Protein AF-A0A6B3CM93-F1 (afdb_monomer)

Radius of gyration: 13.17 Å; Cα contacts (8 Å, |Δi|>4): 86; chains: 1; bounding box: 30×31×36 Å

Nearest PDB structures (foldseek):
  4atq-assembly1_A  TM=1.006E+00  e=3.392E-09  Paenarthrobacter aurescens TC1
  4atq-assembly3_L  TM=1.006E+00  e=4.740E-09  Paenarthrobacter aurescens TC1
  4atq-assembly2_F  TM=1.006E+00  e=8.094E-09  Paenarthrobacter aurescens TC1
  6j2v-assembly1_A  TM=1.007E+00  e=8.654E-09  Corynebacterium glutamicum ATCC 13032
  7jh3-assembly2_B  TM=9.680E-01  e=1.436E-07  Escherichia coli K-12

Solvent-accessible surface area (backbone atoms only — not comparable to full-atom values): 4455 Å² total; per-residue (Å²): 141,73,93,46,68,35,58,47,48,53,48,51,53,52,52,52,29,70,73,68,76,48,77,72,42,81,35,44,52,85,34,79,44,46,78,46,61,55,26,29,51,53,22,48,61,47,80,94,64,39,74,92,67,67,87,53,56,77,55,69,45,77,43,85,55,96,44,81,96,74,54,135

Sequence (72 aa):
LFNSGAEAVENAVKIARAHTGRQAVVVFDHGYHGRTNLTMALTAKNMPYKHGFGPFAPEVYRVPVAYGYRWP

pLDDT: mean 96.19, std 5.04, range [68.38, 98.81]

Foldseek 3Di:
DDDDQLVVVVVVLVVVCVVPVDNADEEEAQDQRDQPLARLLRHHDCPPRPPPPDDGDPRYHYDYDPDPVPDD

Structure (mmCIF, N/CA/C/O backbone):
data_AF-A0A6B3CM93-F1
#
_entry.id   AF-A0A6B3CM93-F1
#
loop_
_atom_site.group_PDB
_atom_site.id
_atom_site.type_symbol
_atom_site.label_atom_id
_atom_site.label_alt_id
_atom_site.label_comp_id
_atom_site.label_asym_id
_atom_site.label_entity_id
_atom_site.label_seq_id
_atom_site.pdbx_PDB_ins_code
_atom_site.Cartn_x
_atom_site.Cartn_y
_atom_site.Cartn_z
_atom_site.occupancy
_atom_site.B_iso_or_equiv
_atom_site.auth_seq_id
_atom_site.auth_comp_id
_atom_site.auth_asym_id
_atom_site.auth_atom_id
_atom_site.pdbx_PDB_model_num
ATOM 1 N N . LEU A 1 1 ? -1.457 18.08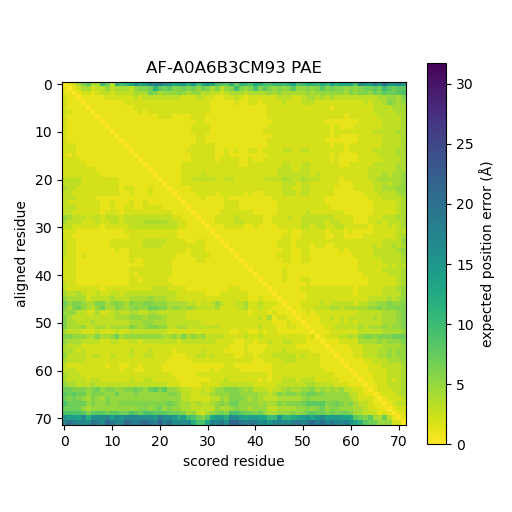7 6.312 1.00 68.38 1 LEU A N 1
ATOM 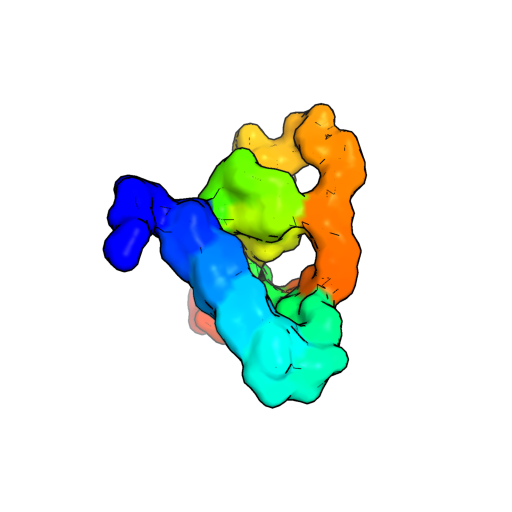2 C CA . LEU A 1 1 ? -0.556 18.114 5.136 1.00 68.38 1 LEU A CA 1
ATOM 3 C C . LEU A 1 1 ? 0.609 17.168 5.396 1.00 68.38 1 LEU A C 1
ATOM 5 O O . LEU A 1 1 ? 0.943 16.974 6.559 1.00 68.38 1 LEU A O 1
ATOM 9 N N . PHE A 1 2 ? 1.159 16.560 4.343 1.00 91.94 2 PHE A N 1
ATOM 10 C CA . PHE A 1 2 ? 2.260 15.585 4.398 1.00 91.94 2 PHE A CA 1
ATOM 11 C C . PHE A 1 2 ? 3.370 16.007 3.429 1.00 91.94 2 PHE A C 1
ATOM 13 O O . PHE A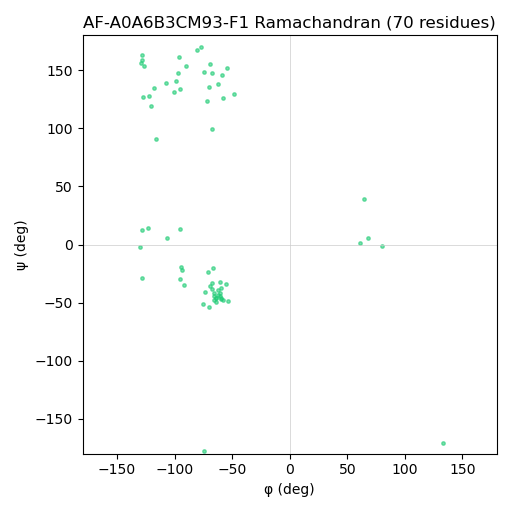 1 2 ? 3.112 16.810 2.533 1.00 91.94 2 PHE A O 1
ATOM 20 N N . ASN A 1 3 ? 4.573 15.460 3.592 1.00 95.25 3 ASN A N 1
ATOM 21 C CA . ASN A 1 3 ? 5.748 15.821 2.797 1.00 95.25 3 ASN A CA 1
ATOM 22 C C . ASN A 1 3 ? 5.963 14.875 1.610 1.00 95.25 3 ASN A C 1
ATOM 24 O O . ASN A 1 3 ? 6.505 15.279 0.585 1.00 95.25 3 ASN A O 1
ATOM 28 N N . SER A 1 4 ? 5.552 13.611 1.738 1.00 97.62 4 SER A N 1
ATOM 29 C CA . SER A 1 4 ? 5.755 12.595 0.703 1.00 97.62 4 SER A CA 1
ATOM 30 C C . SER A 1 4 ? 4.476 11.857 0.318 1.00 97.62 4 SER A C 1
ATOM 32 O O . SER A 1 4 ? 3.522 11.749 1.091 1.00 97.62 4 SER A O 1
ATOM 34 N N . GLY A 1 5 ? 4.489 11.265 -0.880 1.00 97.88 5 GLY A N 1
ATOM 35 C CA . GLY A 1 5 ? 3.424 10.362 -1.315 1.00 97.88 5 GLY A CA 1
ATOM 36 C C . GLY A 1 5 ? 3.280 9.137 -0.405 1.00 97.88 5 GLY A C 1
ATOM 37 O O . GLY A 1 5 ? 2.165 8.679 -0.180 1.00 97.88 5 GLY A O 1
ATOM 38 N N . ALA A 1 6 ? 4.380 8.647 0.180 1.00 98.25 6 ALA A N 1
ATOM 39 C CA . ALA A 1 6 ? 4.322 7.522 1.108 1.00 98.25 6 ALA A CA 1
ATOM 40 C C . ALA A 1 6 ? 3.564 7.894 2.394 1.00 98.25 6 ALA A C 1
ATOM 42 O O . ALA A 1 6 ? 2.632 7.192 2.767 1.00 98.25 6 ALA A O 1
ATOM 43 N N . GLU A 1 7 ? 3.880 9.035 3.015 1.00 98.56 7 GLU A N 1
ATOM 44 C CA . GLU A 1 7 ? 3.158 9.534 4.200 1.00 98.56 7 GLU A CA 1
ATOM 45 C C . GLU A 1 7 ? 1.669 9.780 3.919 1.00 98.56 7 GLU A C 1
ATOM 47 O O . GLU A 1 7 ? 0.818 9.515 4.775 1.00 98.56 7 GLU A O 1
ATOM 52 N N . ALA A 1 8 ? 1.352 10.272 2.716 1.00 98.62 8 ALA A N 1
ATOM 53 C CA . ALA A 1 8 ? -0.025 10.465 2.280 1.00 98.62 8 ALA A CA 1
ATOM 54 C C . ALA A 1 8 ? -0.779 9.128 2.186 1.00 98.62 8 ALA A C 1
ATOM 56 O O . ALA A 1 8 ? -1.887 9.016 2.711 1.00 98.62 8 ALA A O 1
ATOM 57 N N . VAL A 1 9 ? -0.171 8.097 1.587 1.00 98.62 9 VAL A N 1
ATOM 58 C CA . VAL A 1 9 ? -0.768 6.755 1.492 1.00 98.62 9 VAL A CA 1
ATOM 59 C C . VAL A 1 9 ? -0.901 6.102 2.869 1.00 98.62 9 VAL A C 1
ATOM 61 O O . VAL A 1 9 ? -1.946 5.522 3.166 1.00 98.62 9 VAL A O 1
ATOM 64 N N . GLU A 1 10 ? 0.098 6.228 3.746 1.00 98.56 10 GLU A N 1
ATOM 65 C CA . GLU A 1 10 ? -0.004 5.708 5.114 1.00 98.56 10 GLU A CA 1
ATOM 66 C C . GLU A 1 10 ? -1.149 6.364 5.892 1.00 98.56 10 GLU A C 1
ATOM 68 O O . GLU A 1 10 ? -1.911 5.675 6.574 1.00 98.56 10 GLU A O 1
ATOM 73 N N . ASN A 1 11 ? -1.330 7.682 5.752 1.00 98.44 11 ASN A N 1
ATOM 74 C CA . ASN A 1 11 ? -2.460 8.368 6.374 1.00 98.44 11 ASN A CA 1
ATOM 75 C C . ASN A 1 11 ? -3.803 7.965 5.766 1.00 98.44 11 ASN A C 1
ATOM 77 O O . ASN A 1 11 ? -4.761 7.804 6.520 1.00 98.44 11 ASN A O 1
ATOM 81 N N . ALA A 1 12 ? -3.879 7.757 4.450 1.00 98.69 12 ALA A N 1
ATOM 82 C CA . ALA A 1 12 ? -5.097 7.271 3.808 1.00 98.69 12 ALA A CA 1
ATOM 83 C C . ALA A 1 12 ? -5.513 5.900 4.370 1.00 98.69 12 ALA A C 1
ATOM 85 O O . ALA A 1 12 ? -6.662 5.723 4.775 1.00 98.69 12 ALA A O 1
ATOM 86 N N . VAL A 1 13 ? -4.566 4.961 4.492 1.00 98.56 13 VAL A N 1
ATOM 87 C CA . VAL A 1 13 ? -4.818 3.647 5.108 1.00 98.56 13 VAL A CA 1
ATOM 88 C C . VAL A 1 13 ? -5.217 3.796 6.577 1.00 98.56 13 VAL A C 1
ATOM 90 O O . VAL A 1 13 ? -6.174 3.160 7.016 1.00 98.56 13 VAL A O 1
ATOM 93 N N . LYS A 1 14 ? -4.535 4.661 7.339 1.00 98.31 14 LYS A N 1
ATOM 94 C CA . LYS A 1 14 ? -4.861 4.925 8.749 1.00 98.31 14 LYS A CA 1
ATOM 95 C C . LYS A 1 14 ? -6.302 5.412 8.919 1.00 98.31 14 LYS A C 1
ATOM 97 O O . LYS A 1 14 ? -7.020 4.880 9.761 1.00 98.31 14 LYS A O 1
ATOM 102 N N . ILE A 1 15 ? -6.731 6.387 8.116 1.00 98.69 15 ILE A N 1
ATOM 103 C CA . ILE A 1 15 ? -8.091 6.942 8.172 1.00 98.69 15 ILE A CA 1
ATOM 104 C C . ILE A 1 15 ? -9.120 5.885 7.755 1.00 98.69 15 ILE A C 1
ATOM 106 O O . ILE A 1 15 ? -10.117 5.709 8.452 1.00 98.69 15 ILE A O 1
ATOM 110 N N . ALA A 1 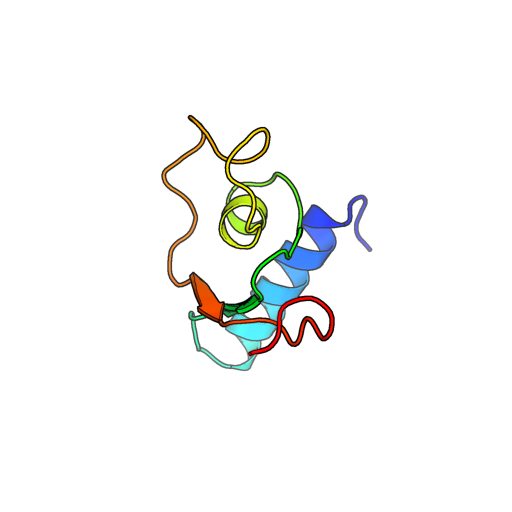16 ? -8.867 5.135 6.677 1.00 98.75 16 ALA A N 1
ATOM 111 C CA . ALA A 1 16 ? -9.770 4.079 6.219 1.00 98.75 16 ALA A CA 1
ATOM 112 C C . ALA A 1 16 ? -9.967 2.982 7.281 1.00 98.75 16 ALA A C 1
ATOM 114 O O . ALA A 1 16 ? -11.100 2.581 7.557 1.00 98.75 16 ALA A O 1
ATOM 115 N N . ARG A 1 17 ? -8.882 2.535 7.928 1.00 98.62 17 ARG A N 1
ATOM 116 C CA . ARG A 1 17 ? -8.938 1.557 9.026 1.00 98.62 17 ARG A CA 1
ATOM 117 C C . ARG A 1 17 ? -9.691 2.106 10.236 1.00 98.62 17 ARG A C 1
ATOM 119 O O . ARG A 1 17 ? -10.560 1.420 10.761 1.00 98.62 17 ARG A O 1
ATOM 126 N N . ALA A 1 18 ? -9.401 3.343 10.645 1.00 98.69 18 ALA A N 1
ATOM 127 C CA . ALA A 1 18 ? -10.069 3.982 11.779 1.00 98.69 18 ALA A CA 1
ATOM 128 C C . ALA A 1 18 ? -11.577 4.165 11.543 1.00 98.69 18 ALA A C 1
ATOM 130 O O . ALA A 1 18 ? -12.369 3.951 12.453 1.00 98.69 18 ALA A O 1
ATOM 131 N N . HIS A 1 19 ? -11.976 4.525 10.322 1.00 98.81 19 HIS A N 1
ATOM 132 C CA . HIS A 1 19 ? -13.380 4.728 9.977 1.00 98.81 19 HIS A CA 1
ATOM 133 C C . HIS A 1 19 ? -14.163 3.413 9.866 1.00 98.81 19 HIS A C 1
ATOM 135 O O . HIS A 1 19 ? -15.307 3.337 10.302 1.00 98.81 19 HIS A O 1
ATOM 141 N N . THR A 1 20 ? -13.563 2.377 9.273 1.00 98.62 20 THR A N 1
ATOM 142 C CA . THR A 1 20 ? -14.272 1.121 8.968 1.00 98.62 20 THR A CA 1
ATOM 143 C C . THR A 1 20 ? -14.128 0.044 10.041 1.00 98.62 20 THR A C 1
ATOM 145 O O . THR A 1 20 ? -14.886 -0.923 10.026 1.00 98.62 20 THR A O 1
ATOM 148 N N . GLY A 1 21 ? -13.122 0.147 10.915 1.00 98.50 21 GLY A N 1
ATOM 149 C CA . GLY A 1 21 ? -12.728 -0.919 11.842 1.00 98.50 21 GLY A CA 1
ATOM 150 C C . GLY A 1 21 ? -12.125 -2.157 11.160 1.00 98.50 21 GLY A C 1
ATOM 151 O O . GLY A 1 21 ? -11.869 -3.157 11.826 1.00 98.50 21 GLY A O 1
ATOM 152 N N . ARG A 1 22 ? -11.900 -2.124 9.837 1.00 98.44 22 ARG A N 1
ATOM 153 C CA . ARG A 1 22 ? -11.366 -3.248 9.049 1.00 98.44 22 ARG A CA 1
ATOM 154 C C . ARG A 1 22 ? -9.873 -3.068 8.810 1.00 98.44 22 ARG A C 1
ATOM 156 O O . ARG A 1 22 ? -9.424 -1.960 8.541 1.00 98.44 22 ARG A O 1
ATOM 163 N N . GLN A 1 23 ? -9.107 -4.155 8.878 1.00 98.12 23 GLN A N 1
ATOM 164 C CA . GLN A 1 23 ? -7.644 -4.107 8.752 1.00 98.12 23 GLN A CA 1
ATOM 165 C C . GLN A 1 23 ? -7.145 -4.297 7.312 1.00 98.12 23 GLN A C 1
ATOM 167 O O . GLN A 1 23 ? -6.152 -3.669 6.928 1.00 98.12 23 GLN A O 1
ATOM 172 N N . ALA A 1 24 ? -7.835 -5.128 6.530 1.00 98.50 24 ALA A N 1
ATOM 173 C CA . ALA A 1 24 ? -7.440 -5.508 5.179 1.00 98.50 24 ALA A CA 1
ATOM 174 C C . ALA A 1 24 ? -7.381 -4.320 4.206 1.00 98.50 24 ALA A C 1
ATOM 176 O O . ALA A 1 24 ? -8.277 -3.475 4.169 1.00 98.50 24 ALA A O 1
ATOM 177 N N . VAL A 1 25 ? -6.338 -4.300 3.376 1.00 98.62 25 VAL A N 1
ATOM 178 C CA . VAL A 1 25 ? -6.151 -3.363 2.263 1.00 98.62 25 VAL A CA 1
ATOM 179 C C . VAL A 1 25 ? -5.995 -4.159 0.972 1.00 98.62 25 VAL A C 1
ATOM 181 O O . VAL A 1 25 ? -5.147 -5.046 0.882 1.00 98.62 25 VAL A O 1
ATOM 184 N N . VAL A 1 26 ? -6.796 -3.826 -0.039 1.00 98.50 26 VAL A N 1
ATOM 185 C CA . VAL A 1 26 ? -6.680 -4.408 -1.382 1.00 98.50 26 VAL A CA 1
ATOM 186 C C . VAL A 1 26 ? -5.828 -3.496 -2.260 1.00 98.50 26 VAL A C 1
ATOM 188 O O . VAL A 1 26 ? -6.031 -2.283 -2.285 1.00 98.50 26 VAL A O 1
ATOM 191 N N . VAL A 1 27 ? -4.877 -4.078 -2.988 1.00 98.31 27 VAL A N 1
ATOM 192 C CA . VAL A 1 27 ? -4.003 -3.381 -3.941 1.00 98.31 27 VAL A CA 1
ATOM 193 C C . VAL A 1 27 ? -3.998 -4.078 -5.291 1.00 98.31 27 VAL A C 1
ATOM 195 O O . VAL A 1 27 ? -4.233 -5.278 -5.386 1.00 98.31 27 VAL A O 1
ATOM 198 N N . PHE A 1 28 ? -3.682 -3.336 -6.343 1.00 97.81 28 PHE A N 1
ATOM 199 C CA . PHE A 1 28 ? -3.619 -3.881 -7.694 1.00 97.81 28 PHE A CA 1
ATOM 200 C C . PHE A 1 28 ? -2.223 -4.400 -8.050 1.00 97.81 28 PHE A C 1
ATOM 202 O O . PHE A 1 28 ? -1.202 -3.928 -7.532 1.00 97.81 28 PHE A O 1
ATOM 209 N N . ASP A 1 29 ? -2.160 -5.356 -8.970 1.00 95.25 29 ASP A N 1
ATOM 210 C CA . ASP A 1 29 ? -0.927 -5.702 -9.670 1.00 95.25 29 ASP A CA 1
ATOM 211 C C . ASP A 1 29 ? -0.298 -4.47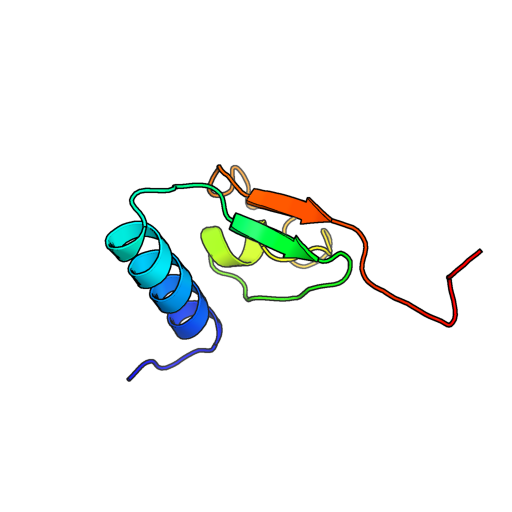8 -10.342 1.00 95.25 29 ASP A C 1
ATOM 213 O O . ASP A 1 29 ? -0.963 -3.503 -10.686 1.00 95.25 29 ASP A O 1
ATOM 217 N N . HIS A 1 30 ? 1.028 -4.514 -10.481 1.00 95.12 30 HIS A N 1
ATOM 218 C CA . HIS A 1 30 ? 1.847 -3.433 -11.044 1.00 95.12 30 HIS A CA 1
ATOM 219 C C . HIS A 1 30 ? 1.813 -2.079 -10.299 1.00 95.12 30 HIS A C 1
ATOM 221 O O . HIS A 1 30 ? 2.533 -1.164 -10.696 1.00 95.12 30 HIS A O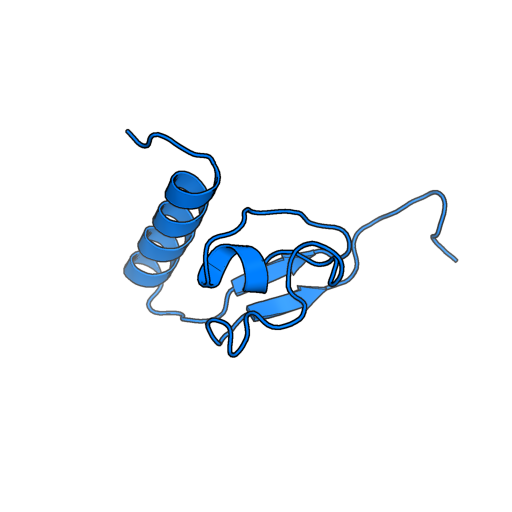 1
ATOM 227 N N . GLY A 1 31 ? 1.075 -1.951 -9.189 1.00 96.62 31 GLY A N 1
ATOM 228 C CA . GLY A 1 31 ? 1.013 -0.725 -8.386 1.00 96.62 31 GLY A CA 1
ATOM 229 C C . GLY A 1 31 ? 2.319 -0.368 -7.655 1.00 96.62 31 GLY A C 1
ATOM 230 O O . GLY A 1 31 ? 3.065 -1.245 -7.203 1.00 96.62 31 GLY A O 1
ATOM 231 N N . TYR A 1 32 ? 2.569 0.937 -7.495 1.00 98.19 32 TYR A N 1
ATOM 232 C CA . TYR A 1 32 ? 3.652 1.516 -6.690 1.00 98.19 32 TYR A CA 1
ATOM 233 C C . TYR A 1 32 ? 3.076 2.551 -5.722 1.00 98.19 32 TYR A C 1
ATOM 235 O O . TYR A 1 32 ? 2.380 3.471 -6.143 1.00 98.19 32 TYR A O 1
ATOM 243 N N . HIS A 1 33 ? 3.379 2.408 -4.431 1.00 98.38 33 HIS A N 1
ATOM 244 C CA . HIS A 1 33 ? 2.753 3.211 -3.374 1.00 98.38 33 HIS A CA 1
ATOM 245 C C . HIS A 1 33 ? 3.747 3.861 -2.406 1.00 98.38 33 HIS A C 1
ATOM 247 O O . HIS A 1 33 ? 3.328 4.598 -1.518 1.00 98.38 33 HIS A O 1
ATOM 253 N N . GLY A 1 34 ? 5.051 3.613 -2.563 1.00 98.00 34 GLY A N 1
ATOM 254 C CA . GLY A 1 34 ? 6.094 4.197 -1.719 1.00 98.00 34 GLY A CA 1
ATOM 255 C C . GLY A 1 34 ? 7.122 3.181 -1.224 1.00 98.00 34 GLY A C 1
ATOM 256 O O . GLY A 1 34 ? 7.175 2.044 -1.693 1.00 98.00 34 GLY A O 1
ATOM 257 N N . ARG A 1 35 ? 7.975 3.636 -0.299 1.00 98.12 35 ARG A N 1
ATOM 258 C CA . ARG A 1 35 ? 9.146 2.903 0.216 1.00 98.12 35 ARG A CA 1
ATOM 259 C C . ARG A 1 35 ? 9.218 2.823 1.748 1.00 98.12 35 ARG A C 1
ATOM 261 O O . ARG A 1 35 ? 10.248 2.454 2.296 1.00 98.12 35 ARG A O 1
ATOM 268 N N . THR A 1 36 ? 8.144 3.171 2.446 1.00 98.31 36 THR A N 1
ATOM 269 C CA . THR A 1 36 ? 7.988 2.869 3.879 1.00 98.31 36 THR A CA 1
ATOM 270 C C . THR A 1 36 ? 7.529 1.420 4.060 1.00 98.31 36 THR A C 1
ATOM 272 O O . THR A 1 36 ? 7.111 0.788 3.092 1.00 98.31 36 THR A O 1
ATOM 275 N N . ASN A 1 37 ? 7.575 0.865 5.277 1.00 98.44 37 ASN A N 1
ATOM 276 C CA . ASN A 1 37 ? 7.226 -0.546 5.507 1.00 98.44 37 ASN A CA 1
ATOM 277 C C . ASN A 1 37 ? 5.828 -0.912 4.963 1.00 98.44 37 ASN A C 1
ATOM 279 O O . ASN A 1 37 ? 5.700 -1.866 4.193 1.00 98.44 37 ASN A O 1
ATOM 283 N N . LEU A 1 38 ? 4.804 -0.107 5.276 1.00 98.31 38 LEU A N 1
ATOM 284 C CA . LEU A 1 38 ? 3.453 -0.312 4.751 1.00 98.31 38 LEU A CA 1
ATOM 285 C C . LEU A 1 38 ? 3.421 -0.136 3.231 1.00 98.31 38 LEU A C 1
ATOM 287 O O . LEU A 1 38 ? 2.917 -0.993 2.512 1.00 98.31 38 LEU A O 1
ATOM 291 N N . THR A 1 39 ? 3.982 0.951 2.708 1.00 98.44 39 THR A N 1
ATOM 292 C CA . THR A 1 39 ? 3.864 1.254 1.275 1.00 98.44 39 THR A CA 1
ATOM 293 C C . THR A 1 39 ? 4.683 0.320 0.373 1.00 98.44 39 THR A C 1
ATOM 295 O O . THR A 1 39 ? 4.294 0.081 -0.774 1.00 98.44 39 THR A O 1
ATOM 298 N N . MET A 1 40 ? 5.744 -0.309 0.890 1.00 98.44 40 MET A N 1
ATOM 299 C CA . MET A 1 40 ? 6.435 -1.433 0.242 1.00 98.44 40 MET A CA 1
ATOM 300 C C . MET A 1 40 ? 5.574 -2.702 0.212 1.00 98.44 40 MET A C 1
ATOM 302 O O . MET A 1 40 ? 5.599 -3.425 -0.786 1.00 98.44 40 MET A O 1
ATOM 306 N N . ALA A 1 41 ? 4.770 -2.956 1.251 1.00 98.19 41 ALA A N 1
ATOM 307 C CA . ALA A 1 41 ? 3.777 -4.034 1.247 1.00 98.19 41 ALA A CA 1
ATOM 308 C C . ALA A 1 41 ? 2.764 -3.837 0.103 1.00 98.19 41 ALA A C 1
ATOM 310 O O . ALA A 1 41 ? 2.504 -4.756 -0.681 1.00 98.19 41 ALA A O 1
ATOM 311 N N . LEU A 1 42 ? 2.270 -2.600 -0.040 1.00 98.44 42 LEU A N 1
ATOM 312 C CA . LEU A 1 42 ? 1.324 -2.192 -1.084 1.00 98.44 42 LEU A CA 1
ATOM 313 C C . LEU A 1 42 ? 1.951 -2.233 -2.492 1.00 98.44 42 LEU A C 1
ATOM 315 O O . LEU A 1 42 ? 1.281 -2.579 -3.467 1.00 98.44 42 LEU A O 1
ATOM 319 N N . THR A 1 43 ? 3.249 -1.952 -2.618 1.00 98.44 43 THR A N 1
ATOM 320 C CA . THR A 1 43 ? 3.980 -1.963 -3.897 1.00 98.44 43 THR A CA 1
ATOM 321 C C . THR A 1 43 ? 4.159 -3.385 -4.449 1.00 98.44 43 THR A C 1
ATOM 323 O O . THR A 1 43 ? 4.506 -4.321 -3.724 1.00 98.44 43 THR A O 1
ATOM 326 N N . ALA A 1 44 ? 3.917 -3.562 -5.753 1.00 97.56 44 ALA A N 1
ATOM 327 C CA . ALA A 1 44 ? 3.969 -4.862 -6.425 1.00 97.56 44 ALA A CA 1
ATOM 328 C C . ALA A 1 44 ? 5.404 -5.350 -6.662 1.00 97.56 44 ALA A C 1
ATOM 330 O O . ALA A 1 44 ? 5.758 -6.482 -6.334 1.00 97.56 44 ALA A O 1
ATOM 331 N N . LYS A 1 45 ? 6.241 -4.492 -7.253 1.00 96.12 45 LYS A N 1
ATOM 332 C CA . LYS A 1 45 ? 7.547 -4.888 -7.787 1.00 96.12 45 LYS A CA 1
ATOM 333 C C . LYS A 1 45 ? 8.545 -5.188 -6.660 1.00 96.12 45 LYS A C 1
ATOM 335 O O . LYS A 1 45 ? 8.822 -4.321 -5.837 1.00 96.12 45 LYS A O 1
ATOM 340 N N . ASN A 1 46 ? 9.111 -6.400 -6.658 1.00 96.00 46 ASN A N 1
ATOM 341 C CA . ASN A 1 46 ? 10.057 -6.844 -5.629 1.00 96.00 46 ASN A CA 1
ATOM 342 C C . ASN A 1 46 ? 11.420 -6.135 -5.714 1.00 96.00 46 ASN A C 1
ATOM 344 O O . ASN A 1 46 ? 11.863 -5.529 -4.748 1.00 96.00 46 ASN A O 1
ATOM 348 N N . MET A 1 47 ? 12.081 -6.158 -6.872 1.00 93.44 47 MET A N 1
ATOM 349 C CA . MET A 1 47 ? 13.358 -5.463 -7.078 1.00 93.44 47 MET A CA 1
ATOM 350 C C . MET A 1 47 ? 13.143 -4.145 -7.831 1.00 93.44 47 MET A C 1
ATOM 352 O O . MET A 1 47 ? 12.477 -4.160 -8.868 1.00 93.44 47 MET A O 1
ATOM 356 N N . PRO A 1 48 ? 13.693 -3.004 -7.373 1.00 94.00 48 PRO A N 1
ATOM 357 C CA . PRO A 1 48 ? 14.613 -2.824 -6.240 1.00 94.00 48 PRO A CA 1
ATOM 358 C C . PRO A 1 48 ? 13.920 -2.432 -4.916 1.00 94.00 48 PRO A C 1
ATOM 360 O O . PRO A 1 48 ? 14.573 -1.919 -4.017 1.00 94.00 48 PRO A O 1
ATOM 363 N N . TYR A 1 49 ? 12.593 -2.554 -4.809 1.00 95.12 49 TYR A N 1
ATOM 364 C CA . TYR A 1 49 ? 11.839 -1.851 -3.762 1.00 95.12 49 TYR A CA 1
ATOM 365 C C . TYR A 1 49 ? 11.587 -2.643 -2.476 1.00 95.12 49 TYR A C 1
ATOM 367 O O . TYR A 1 49 ? 11.303 -2.016 -1.470 1.00 95.12 49 TYR A O 1
ATOM 375 N N . LYS A 1 50 ? 11.630 -3.978 -2.493 1.00 96.00 50 LYS A N 1
ATOM 376 C CA . LYS A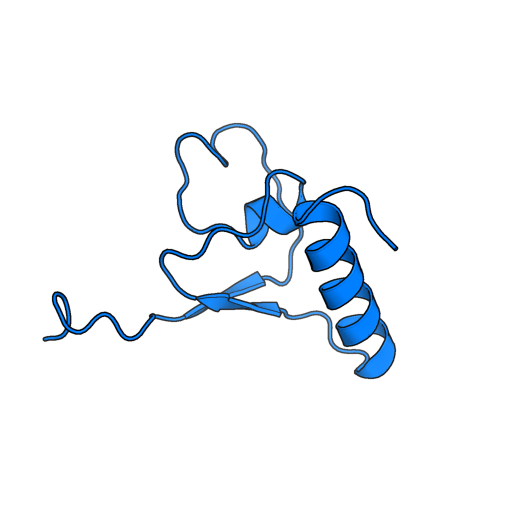 1 50 ? 11.164 -4.844 -1.390 1.00 96.00 50 LYS A CA 1
ATOM 377 C C . LYS A 1 50 ? 12.194 -5.877 -0.938 1.00 96.00 50 LYS A C 1
ATOM 379 O O . LYS A 1 50 ? 12.165 -6.316 0.208 1.00 96.00 50 LYS A O 1
ATOM 384 N N . HIS A 1 51 ? 13.072 -6.312 -1.832 1.00 96.44 51 HIS A N 1
ATOM 385 C CA . HIS A 1 51 ? 14.018 -7.381 -1.532 1.00 96.44 51 HIS A CA 1
ATOM 386 C C . HIS A 1 51 ? 14.904 -7.032 -0.326 1.00 96.44 51 HIS A C 1
ATOM 388 O O . HIS A 1 51 ? 15.536 -5.982 -0.307 1.00 96.44 51 HIS A O 1
ATOM 394 N N . GLY A 1 52 ? 14.929 -7.916 0.676 1.00 96.94 52 GLY A N 1
ATOM 395 C CA . GLY A 1 52 ? 15.721 -7.741 1.898 1.00 96.94 52 GLY A CA 1
ATOM 396 C C . GLY A 1 52 ? 15.114 -6.820 2.967 1.00 96.94 52 GLY A C 1
ATOM 397 O O . GLY A 1 52 ? 15.710 -6.693 4.029 1.00 96.94 52 GLY A O 1
ATOM 398 N N . PHE A 1 53 ? 13.941 -6.212 2.739 1.00 97.38 53 PHE A N 1
ATOM 399 C CA . PHE A 1 53 ? 13.338 -5.237 3.671 1.00 97.38 53 PHE A CA 1
ATOM 400 C C . PHE A 1 53 ? 12.123 -5.755 4.459 1.00 97.38 53 PHE A C 1
ATOM 402 O O . PHE A 1 53 ? 11.471 -4.983 5.160 1.00 97.38 53 PHE A O 1
ATOM 409 N N . GLY A 1 54 ? 11.790 -7.042 4.324 1.00 94.62 54 GLY A N 1
ATOM 410 C CA . GLY A 1 54 ? 10.705 -7.673 5.080 1.00 94.62 54 GLY A CA 1
ATOM 411 C C . GLY A 1 54 ? 11.082 -8.003 6.538 1.00 94.62 54 GLY A C 1
ATOM 412 O O . GLY A 1 54 ? 12.262 -7.960 6.883 1.00 94.62 54 GLY A O 1
ATOM 413 N N . PRO A 1 55 ? 10.104 -8.388 7.384 1.00 96.94 55 PRO A N 1
ATOM 414 C CA . PRO A 1 55 ? 8.686 -8.573 7.063 1.00 96.94 55 PRO A CA 1
ATOM 415 C C . PRO A 1 55 ? 7.929 -7.246 6.895 1.00 96.94 55 PRO A C 1
ATOM 417 O O . PRO A 1 55 ? 8.236 -6.231 7.520 1.00 96.94 55 PRO A O 1
ATOM 420 N N . PHE A 1 56 ? 6.924 -7.257 6.021 1.00 97.88 56 PHE A N 1
ATOM 421 C CA . PHE A 1 56 ? 6.088 -6.089 5.738 1.00 97.88 56 PHE A CA 1
ATOM 422 C C . PHE A 1 56 ? 4.799 -6.098 6.556 1.00 97.88 56 PHE A C 1
ATOM 424 O O . PHE A 1 56 ? 4.375 -7.149 7.038 1.00 97.88 56 PHE A O 1
ATOM 431 N N . ALA A 1 57 ? 4.163 -4.929 6.666 1.00 97.56 57 ALA A N 1
ATOM 432 C CA . ALA A 1 57 ? 2.857 -4.777 7.291 1.00 97.56 57 ALA A CA 1
ATOM 433 C C . ALA A 1 57 ? 1.857 -5.831 6.757 1.00 97.56 57 ALA A C 1
ATOM 435 O O . ALA A 1 57 ? 1.728 -5.973 5.535 1.00 97.56 57 ALA A O 1
ATOM 436 N N . PRO A 1 58 ? 1.162 -6.563 7.648 1.00 97.44 58 PRO A N 1
ATOM 437 C CA . PRO A 1 58 ? 0.218 -7.606 7.257 1.00 97.44 58 PRO A CA 1
ATOM 438 C C . PRO A 1 58 ? -1.088 -7.004 6.712 1.00 97.44 58 PRO A C 1
ATOM 440 O O . PRO A 1 58 ? -1.249 -5.780 6.646 1.00 97.44 58 PRO A O 1
ATOM 443 N N . GLU A 1 59 ? -2.042 -7.874 6.363 1.00 98.25 59 GLU A N 1
ATOM 444 C CA . GLU A 1 59 ? -3.387 -7.490 5.909 1.00 98.25 59 GLU A CA 1
ATOM 445 C C . GLU A 1 59 ? -3.385 -6.712 4.580 1.00 98.25 59 GLU A C 1
ATOM 447 O O . GLU A 1 59 ? -4.139 -5.756 4.390 1.00 98.25 59 GLU A O 1
ATOM 452 N N . VAL A 1 60 ? -2.521 -7.122 3.645 1.00 98.38 60 VAL A N 1
ATOM 453 C CA . VAL A 1 60 ? -2.447 -6.578 2.282 1.00 98.38 60 VAL A CA 1
ATOM 454 C C . VAL A 1 60 ? -2.690 -7.691 1.270 1.00 98.38 60 VAL A C 1
ATOM 456 O O . VAL A 1 60 ? -1.914 -8.642 1.181 1.00 98.38 60 VAL A O 1
ATOM 459 N N . TYR A 1 61 ? -3.741 -7.538 0.470 1.00 98.38 61 TYR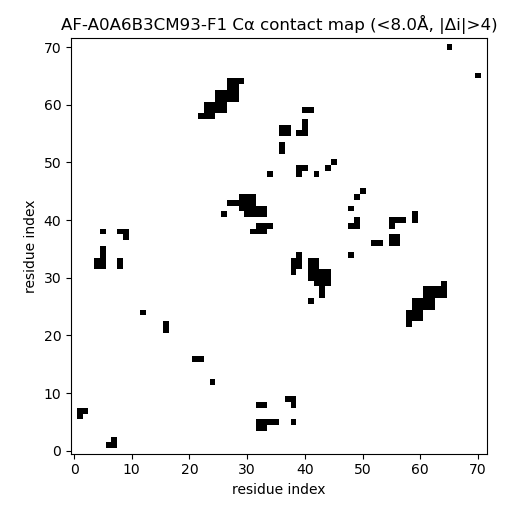 A N 1
ATOM 460 C CA . TYR A 1 61 ? -4.182 -8.521 -0.517 1.00 98.38 61 TYR A CA 1
ATOM 461 C C . TYR A 1 61 ? -4.098 -7.922 -1.915 1.00 98.38 61 TYR A C 1
ATOM 463 O O . TYR A 1 61 ? -4.497 -6.778 -2.130 1.00 98.38 61 TYR A O 1
ATOM 471 N N . ARG A 1 62 ? -3.562 -8.678 -2.875 1.00 97.50 62 ARG A N 1
ATOM 472 C CA . ARG A 1 62 ? -3.342 -8.187 -4.238 1.00 97.50 62 ARG A CA 1
ATOM 473 C C . ARG A 1 62 ? -4.328 -8.799 -5.221 1.00 97.50 62 ARG A C 1
ATOM 475 O O . ARG A 1 62 ? -4.599 -9.993 -5.146 1.00 97.50 62 ARG A O 1
ATOM 482 N N . VAL A 1 63 ? -4.830 -7.978 -6.139 1.00 97.56 63 VAL A N 1
ATOM 483 C CA . VAL A 1 63 ? -5.747 -8.382 -7.211 1.00 97.56 63 VAL A CA 1
ATOM 484 C C . VAL A 1 63 ? -5.217 -7.952 -8.587 1.00 97.56 63 VAL A C 1
ATOM 486 O O . VAL A 1 63 ? -4.484 -6.960 -8.668 1.00 97.56 63 VAL A O 1
ATOM 489 N N . PRO A 1 64 ? -5.595 -8.648 -9.674 1.00 95.12 64 PRO A N 1
ATOM 490 C CA . PRO A 1 64 ? -5.203 -8.269 -11.027 1.00 95.12 64 PRO A CA 1
ATOM 491 C C . PRO A 1 64 ? -5.671 -6.862 -11.398 1.00 95.12 64 PRO A C 1
ATOM 493 O O . PRO A 1 64 ? -6.751 -6.423 -11.003 1.00 95.12 64 PRO A O 1
ATOM 496 N N . VAL A 1 65 ? -4.866 -6.165 -12.196 1.00 94.38 65 VAL A N 1
ATOM 497 C CA . VAL A 1 65 ? -5.241 -4.886 -12.811 1.00 94.38 65 VAL A CA 1
ATOM 498 C C . VAL A 1 65 ? -5.727 -5.114 -14.241 1.00 94.38 65 VAL A C 1
ATOM 500 O O . VAL A 1 65 ? -5.226 -5.996 -14.938 1.00 94.38 65 VAL A O 1
ATOM 503 N N . ALA A 1 66 ? -6.670 -4.296 -14.707 1.00 92.69 66 ALA A N 1
ATOM 504 C CA . ALA A 1 66 ? -7.053 -4.267 -16.114 1.00 92.69 66 ALA A CA 1
ATOM 505 C C . ALA A 1 66 ? -5.889 -3.718 -16.961 1.00 92.69 66 ALA A C 1
ATOM 507 O O . ALA A 1 66 ? -5.674 -2.509 -17.034 1.00 92.69 66 ALA A O 1
ATOM 508 N N . TYR A 1 67 ? -5.123 -4.612 -17.590 1.00 92.38 67 TYR A N 1
ATOM 509 C CA . TYR A 1 67 ? -4.024 -4.259 -18.486 1.00 92.38 67 TYR A CA 1
ATOM 510 C C . TYR A 1 67 ? -4.348 -4.743 -19.902 1.00 92.38 67 TYR A C 1
ATOM 512 O O . TYR A 1 67 ? -3.994 -5.856 -20.267 1.00 92.38 67 TYR A O 1
ATOM 520 N N . GLY A 1 68 ? -4.992 -3.891 -20.710 1.00 93.88 68 GLY A N 1
ATOM 521 C CA . GLY A 1 68 ? -5.525 -4.271 -22.029 1.00 93.88 68 GLY A CA 1
ATOM 522 C C . GLY A 1 68 ? -4.505 -4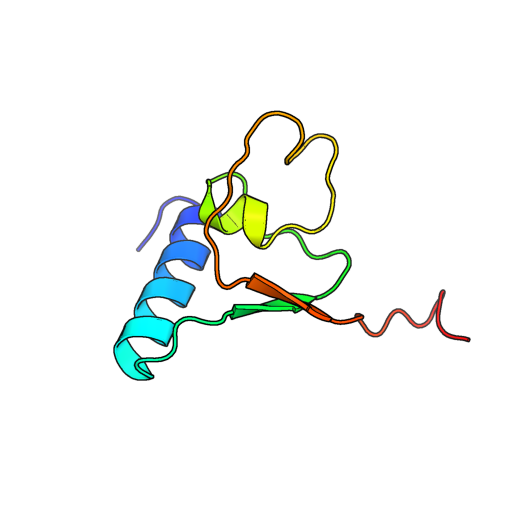.886 -22.996 1.00 93.88 68 GLY A C 1
ATOM 523 O O . GLY A 1 68 ? -4.841 -5.811 -23.718 1.00 93.88 68 GLY A O 1
ATOM 524 N N . TYR A 1 69 ? -3.241 -4.450 -22.957 1.00 93.44 69 TYR A N 1
ATOM 525 C CA . TYR A 1 69 ? -2.166 -5.055 -23.759 1.00 93.44 69 TYR A CA 1
ATOM 526 C C . TYR A 1 69 ? -1.816 -6.502 -23.344 1.00 93.44 69 TYR A C 1
ATOM 528 O O . TYR A 1 69 ? -1.197 -7.228 -24.112 1.00 93.44 69 TYR A O 1
ATOM 536 N N . ARG A 1 70 ? -2.162 -6.915 -22.117 1.00 89.94 70 ARG A N 1
ATOM 537 C CA . ARG A 1 70 ? -1.849 -8.231 -21.527 1.00 89.94 70 ARG A CA 1
ATOM 538 C C . ARG A 1 70 ? -3.091 -9.003 -21.071 1.00 89.94 70 ARG A C 1
ATOM 540 O O . ARG A 1 70 ? -2.961 -9.937 -20.281 1.00 89.94 70 ARG A O 1
ATOM 547 N N . TRP A 1 71 ? -4.279 -8.586 -21.495 1.00 85.38 71 TRP A N 1
ATOM 548 C CA . TRP A 1 71 ? -5.487 -9.377 -21.276 1.00 85.38 71 TRP A CA 1
ATOM 549 C C . TRP A 1 71 ? -5.419 -10.647 -22.157 1.00 85.38 71 TRP A C 1
ATOM 551 O O . TRP A 1 71 ? -4.661 -10.629 -23.130 1.00 85.38 71 TRP A O 1
ATOM 561 N N . PRO A 1 72 ? -6.116 -11.747 -21.804 1.00 71.56 72 PRO A N 1
ATOM 562 C CA . PRO A 1 72 ? -6.255 -12.909 -22.677 1.00 71.56 72 PRO A CA 1
ATOM 563 C C . PRO A 1 72 ? -6.693 -12.543 -24.094 1.00 71.56 72 PRO A C 1
ATOM 565 O O . PRO A 1 72 ? -7.488 -11.583 -24.233 1.00 71.56 72 PRO A O 1
#

Mean predicted aligned error: 2.77 Å

Secondary structure (DSSP, 8-state):
--SSHHHHHHHHHHHHHHHH----EEEETT----SSHHHHHH----TTTTTT-PSPPS-EEEE----GGG--